Protein AF-A0A971C4E4-F1 (afdb_monomer_lite)

Sequence (169 aa):
MRFNELMRLLSQDFAIEIKAGSDYAKVNDICLLGPSHSHWDKNTLYVSCSHSLPKFSDEPLLLLTSHEVSALPAGSMHALFHSDDLCNLFNRAKELILQDLRLSDKYFELARTSLAGANVSALINEAASIVGNALILVDSADRVLASSTNYEIFDPLWVQNVERGYCSY

Structure (mmCIF, N/CA/C/O backbone):
data_AF-A0A971C4E4-F1
#
_entry.id   AF-A0A971C4E4-F1
#
loop_
_atom_site.group_PDB
_atom_site.id
_atom_site.type_symbol
_atom_site.label_atom_id
_atom_site.label_alt_id
_atom_site.label_comp_id
_atom_site.label_asym_id
_atom_site.label_entity_id
_atom_site.label_seq_id
_atom_site.pdbx_PDB_ins_code
_atom_site.Cartn_x
_atom_site.Cartn_y
_atom_site.Cartn_z
_atom_site.occupancy
_atom_site.B_iso_or_equiv
_atom_site.auth_seq_id
_atom_site.auth_comp_id
_atom_site.auth_asym_id
_atom_site.auth_atom_id
_atom_site.pdbx_PDB_model_num
ATOM 1 N N . MET A 1 1 ? 4.580 1.868 1.824 1.00 92.75 1 MET A N 1
ATOM 2 C CA . MET A 1 1 ? 4.278 0.454 1.497 1.00 92.75 1 MET A CA 1
ATOM 3 C C . MET A 1 1 ? 5.587 -0.317 1.300 1.00 92.75 1 MET A C 1
ATOM 5 O O . MET A 1 1 ? 6.613 0.330 1.089 1.00 92.75 1 MET A O 1
ATOM 9 N N . ARG A 1 2 ? 5.626 -1.658 1.390 1.00 95.75 2 ARG A N 1
ATOM 10 C CA . ARG A 1 2 ? 6.841 -2.442 1.044 1.00 95.75 2 ARG A CA 1
ATOM 11 C C . ARG A 1 2 ? 6.874 -2.843 -0.436 1.00 95.75 2 ARG A C 1
ATOM 13 O O . ARG A 1 2 ? 5.825 -2.979 -1.052 1.00 95.75 2 ARG A O 1
ATOM 20 N N . PHE A 1 3 ? 8.061 -3.072 -1.003 1.00 97.06 3 PHE A N 1
ATOM 21 C CA . PHE A 1 3 ? 8.212 -3.431 -2.423 1.00 97.06 3 PHE A CA 1
ATOM 22 C C . PHE A 1 3 ? 7.449 -4.713 -2.788 1.00 97.06 3 PHE A C 1
ATOM 24 O O . PHE A 1 3 ? 6.600 -4.681 -3.673 1.00 97.06 3 PHE A O 1
ATOM 31 N N . ASN A 1 4 ? 7.689 -5.822 -2.079 1.00 96.69 4 ASN A N 1
ATOM 32 C CA . ASN A 1 4 ? 6.990 -7.086 -2.348 1.00 96.69 4 ASN A CA 1
ATOM 33 C C . ASN A 1 4 ? 5.472 -6.977 -2.145 1.00 96.69 4 ASN A C 1
ATOM 35 O O . ASN A 1 4 ? 4.698 -7.582 -2.883 1.00 96.69 4 ASN A O 1
ATOM 39 N N . GLU A 1 5 ? 5.042 -6.188 -1.161 1.00 96.62 5 GLU A N 1
ATOM 40 C CA . GLU A 1 5 ? 3.628 -5.913 -0.921 1.00 96.62 5 GLU A CA 1
ATOM 41 C C . GLU A 1 5 ? 2.995 -5.177 -2.107 1.00 96.62 5 GLU A C 1
ATOM 43 O O . GLU A 1 5 ? 1.961 -5.621 -2.605 1.00 96.62 5 GLU A O 1
ATOM 48 N N . LEU A 1 6 ? 3.644 -4.118 -2.602 1.00 97.50 6 LEU A N 1
ATOM 49 C CA . LEU A 1 6 ? 3.197 -3.379 -3.779 1.00 97.50 6 LEU A CA 1
ATOM 50 C C . LEU A 1 6 ? 3.142 -4.283 -5.015 1.00 97.50 6 LEU A C 1
ATOM 52 O O . LEU A 1 6 ? 2.136 -4.285 -5.718 1.00 97.50 6 LEU A O 1
ATOM 56 N N . MET A 1 7 ? 4.181 -5.090 -5.258 1.00 97.69 7 MET A N 1
ATOM 57 C CA . MET A 1 7 ? 4.207 -6.019 -6.395 1.00 97.69 7 MET A CA 1
ATOM 58 C C . MET A 1 7 ? 3.073 -7.044 -6.316 1.00 97.69 7 MET A C 1
ATOM 60 O O . MET A 1 7 ? 2.423 -7.306 -7.322 1.00 97.69 7 MET A O 1
ATOM 64 N N . ARG A 1 8 ? 2.781 -7.576 -5.123 1.00 97.06 8 ARG A N 1
ATOM 65 C CA . ARG A 1 8 ? 1.674 -8.517 -4.895 1.00 97.06 8 ARG A CA 1
ATOM 66 C C . ARG A 1 8 ? 0.300 -7.882 -5.124 1.00 97.06 8 ARG A C 1
ATOM 68 O O . ARG A 1 8 ? -0.607 -8.551 -5.611 1.00 97.06 8 ARG A O 1
ATOM 75 N N . LEU A 1 9 ? 0.120 -6.618 -4.739 1.00 97.31 9 LEU A N 1
ATOM 76 C CA . LEU A 1 9 ? -1.126 -5.892 -4.997 1.00 97.31 9 LEU A CA 1
ATOM 77 C C . LEU A 1 9 ? -1.299 -5.628 -6.492 1.00 97.31 9 LEU A C 1
ATOM 79 O O . LEU A 1 9 ? -2.370 -5.869 -7.034 1.00 97.31 9 LEU A O 1
ATOM 83 N N . LEU A 1 10 ? -0.233 -5.206 -7.173 1.00 97.44 10 LEU A N 1
ATOM 84 C CA . LEU A 1 10 ? -0.262 -4.983 -8.614 1.00 97.44 10 LEU A CA 1
ATOM 85 C C . LEU A 1 10 ? -0.442 -6.288 -9.407 1.00 97.44 10 LEU A C 1
ATOM 87 O O . LEU A 1 10 ? -1.112 -6.277 -10.434 1.00 97.44 10 LEU A O 1
ATOM 91 N N . SER A 1 11 ? 0.074 -7.423 -8.923 1.00 97.00 11 SER A N 1
ATOM 92 C CA . SER A 1 11 ? -0.080 -8.719 -9.601 1.00 97.00 11 SER A CA 1
ATOM 93 C C . SER A 1 11 ? -1.520 -9.250 -9.629 1.00 97.00 11 SER A C 1
ATOM 95 O O . SER A 1 11 ? -1.781 -10.273 -10.254 1.00 97.00 11 SER A O 1
ATOM 97 N N . GLN A 1 12 ? -2.453 -8.597 -8.925 1.00 96.75 12 GLN A N 1
ATOM 98 C CA . GLN A 1 12 ? -3.887 -8.896 -9.019 1.00 96.75 12 GLN A CA 1
ATOM 99 C C . GLN A 1 12 ? -4.482 -8.407 -10.343 1.00 96.75 12 GLN A C 1
ATOM 101 O O . GLN A 1 12 ? -5.402 -9.033 -10.862 1.00 96.75 12 GLN A O 1
ATOM 106 N N . ASP A 1 13 ? -3.930 -7.315 -10.879 1.00 96.06 13 ASP A N 1
ATOM 107 C CA . ASP A 1 13 ? -4.443 -6.611 -12.054 1.00 96.06 13 ASP A CA 1
ATOM 108 C C . ASP A 1 13 ? -3.514 -6.773 -13.278 1.00 96.06 13 ASP A C 1
ATOM 110 O O . ASP A 1 13 ? -3.971 -6.674 -14.415 1.00 96.06 13 ASP A O 1
ATOM 114 N N . PHE A 1 14 ? -2.217 -7.043 -13.064 1.00 96.50 14 PHE A N 1
ATOM 115 C CA . PHE A 1 14 ? -1.186 -7.075 -14.110 1.00 96.50 14 PHE A CA 1
ATOM 116 C C . PHE A 1 14 ? -0.298 -8.322 -14.028 1.00 96.50 14 PHE A C 1
ATOM 118 O O . PHE A 1 14 ? -0.030 -8.851 -12.949 1.00 96.50 14 PHE A O 1
ATOM 125 N N . ALA A 1 15 ? 0.244 -8.760 -15.167 1.00 95.12 15 ALA A N 1
ATOM 126 C CA . ALA A 1 15 ? 1.255 -9.815 -15.196 1.00 95.12 15 ALA A CA 1
ATOM 127 C C . ALA A 1 15 ? 2.611 -9.260 -14.726 1.00 95.12 15 ALA A C 1
ATOM 129 O O . ALA A 1 15 ? 3.299 -8.576 -15.483 1.00 95.12 15 ALA A O 1
ATOM 130 N N . ILE A 1 16 ? 2.980 -9.547 -13.473 1.00 96.69 16 ILE A N 1
ATOM 131 C CA . ILE A 1 16 ? 4.230 -9.081 -12.858 1.00 96.69 16 ILE A CA 1
ATOM 132 C C . ILE A 1 16 ? 5.141 -10.255 -12.518 1.00 96.69 16 ILE A C 1
ATOM 134 O O . ILE A 1 16 ? 4.739 -11.182 -11.815 1.00 96.69 16 ILE A O 1
ATOM 138 N N . GLU A 1 17 ? 6.394 -10.182 -12.960 1.00 96.69 17 GLU A N 1
ATOM 139 C CA . GLU A 1 17 ? 7.438 -11.149 -12.617 1.00 96.69 17 GLU A CA 1
ATOM 140 C C . GLU A 1 17 ? 8.472 -10.500 -11.689 1.00 96.69 17 GLU A C 1
ATOM 142 O O . GLU A 1 17 ? 9.266 -9.659 -12.108 1.00 96.69 17 GLU A O 1
ATOM 147 N N . ILE A 1 18 ? 8.493 -10.893 -10.415 1.00 96.19 18 ILE A N 1
ATOM 148 C CA . ILE A 1 18 ? 9.493 -10.403 -9.457 1.00 96.19 18 ILE A CA 1
ATOM 149 C C . ILE A 1 18 ? 10.789 -11.190 -9.650 1.00 96.19 18 ILE A C 1
ATOM 151 O O . ILE A 1 18 ? 10.836 -12.391 -9.397 1.00 96.19 18 ILE A O 1
ATOM 155 N N . LYS A 1 19 ? 11.861 -10.506 -10.044 1.00 95.31 19 LYS A N 1
ATOM 156 C CA . LYS A 1 19 ? 13.180 -11.124 -10.259 1.00 95.31 19 LYS A CA 1
ATOM 157 C C . LYS A 1 19 ? 14.112 -10.891 -9.069 1.00 95.31 19 LYS A C 1
ATOM 159 O O . LYS A 1 19 ? 14.928 -11.746 -8.748 1.00 95.31 19 LYS A O 1
ATOM 164 N N . ALA A 1 20 ? 13.976 -9.745 -8.402 1.00 93.94 20 ALA A N 1
ATOM 165 C CA . ALA A 1 20 ? 14.649 -9.430 -7.146 1.00 93.94 20 ALA A CA 1
ATOM 166 C C . ALA A 1 20 ? 13.691 -8.647 -6.238 1.00 93.94 20 ALA A C 1
ATOM 168 O O . ALA A 1 20 ? 13.243 -7.560 -6.597 1.00 93.94 20 ALA A O 1
ATOM 169 N N . GLY A 1 21 ? 13.365 -9.205 -5.072 1.00 91.06 21 GLY A N 1
ATOM 170 C CA . GLY A 1 21 ? 12.369 -8.653 -4.151 1.00 91.06 21 GLY A CA 1
ATOM 171 C C . GLY A 1 21 ? 12.903 -8.443 -2.735 1.00 91.06 21 GLY A C 1
ATOM 172 O O . GLY A 1 21 ? 13.961 -8.948 -2.363 1.00 91.06 21 GLY A O 1
ATOM 173 N N . SER A 1 22 ? 12.154 -7.689 -1.931 1.00 89.19 22 SER A N 1
ATOM 174 C CA . SER A 1 22 ? 12.428 -7.481 -0.508 1.00 89.19 22 SER A CA 1
ATOM 175 C C . SER A 1 22 ? 11.166 -7.068 0.246 1.00 89.19 22 SER A C 1
ATOM 177 O O . SER A 1 22 ? 10.452 -6.153 -0.170 1.00 89.19 22 SER A O 1
ATOM 179 N N . ASP A 1 23 ? 10.946 -7.684 1.409 1.00 90.88 23 ASP A N 1
ATOM 180 C CA . ASP A 1 23 ? 9.883 -7.295 2.349 1.00 90.88 23 ASP A CA 1
ATOM 181 C C . ASP A 1 23 ? 10.274 -6.078 3.206 1.00 90.88 23 ASP A C 1
ATOM 183 O O . ASP A 1 23 ? 9.464 -5.537 3.958 1.00 90.88 23 ASP A O 1
ATOM 187 N N . TYR A 1 24 ? 11.520 -5.608 3.084 1.00 90.31 24 TYR A N 1
ATOM 188 C CA . TYR A 1 24 ? 12.057 -4.492 3.863 1.00 90.31 24 TYR A CA 1
ATOM 189 C C . TYR A 1 24 ? 12.226 -3.212 3.041 1.00 90.31 24 TYR A C 1
ATOM 191 O O . TYR A 1 24 ? 12.234 -2.123 3.616 1.00 90.31 24 TYR A O 1
ATOM 199 N N . ALA A 1 25 ? 12.333 -3.294 1.717 1.00 94.06 25 ALA A N 1
ATOM 200 C CA . ALA A 1 25 ? 12.426 -2.104 0.874 1.00 94.06 25 ALA A CA 1
ATOM 201 C C . ALA A 1 25 ? 11.119 -1.298 0.947 1.00 94.06 25 ALA A C 1
ATOM 203 O O . ALA A 1 25 ? 10.043 -1.844 0.698 1.00 94.06 25 ALA A O 1
ATOM 204 N N . LYS A 1 26 ? 11.198 -0.019 1.335 1.00 95.25 26 LYS A N 1
ATOM 205 C CA . LYS A 1 26 ? 10.037 0.879 1.378 1.00 95.25 26 LYS A CA 1
ATOM 206 C C . LYS A 1 26 ? 9.865 1.576 0.036 1.00 95.25 26 LYS A C 1
ATOM 208 O O . LYS A 1 26 ? 10.837 2.057 -0.530 1.00 95.25 26 LYS A O 1
ATOM 213 N N . VAL A 1 27 ? 8.618 1.674 -0.406 1.00 96.56 27 VAL A N 1
ATOM 214 C CA . VAL A 1 27 ? 8.195 2.480 -1.549 1.00 96.56 27 VAL A CA 1
ATOM 215 C C . VAL A 1 27 ? 7.301 3.596 -1.024 1.00 96.56 27 VAL A C 1
ATOM 217 O O . VAL A 1 27 ? 6.268 3.317 -0.402 1.00 96.56 27 VAL A O 1
ATOM 220 N N . ASN A 1 28 ? 7.722 4.835 -1.257 1.00 94.94 28 ASN A N 1
ATOM 221 C CA . ASN A 1 28 ? 7.015 6.048 -0.845 1.00 94.94 28 ASN A CA 1
ATOM 222 C C . ASN A 1 28 ? 6.622 6.922 -2.039 1.00 94.94 28 ASN A C 1
ATOM 224 O O . ASN A 1 28 ? 5.717 7.738 -1.909 1.00 94.94 28 ASN A O 1
ATOM 228 N N . ASP A 1 29 ? 7.294 6.766 -3.177 1.00 96.06 29 ASP A N 1
ATOM 229 C CA . ASP A 1 29 ? 7.013 7.531 -4.387 1.00 96.06 29 ASP A CA 1
ATOM 230 C C . ASP A 1 29 ? 7.186 6.656 -5.635 1.00 96.06 29 ASP A C 1
ATOM 232 O O . ASP A 1 29 ? 7.693 5.531 -5.564 1.00 96.06 29 ASP A O 1
ATOM 236 N N . ILE A 1 30 ? 6.742 7.164 -6.779 1.00 96.94 30 ILE A N 1
ATOM 237 C CA . ILE A 1 30 ? 6.830 6.500 -8.073 1.00 96.94 30 ILE A CA 1
ATOM 238 C C . ILE A 1 30 ? 7.161 7.501 -9.180 1.00 96.94 30 ILE A C 1
ATOM 240 O O . ILE A 1 30 ? 6.576 8.579 -9.274 1.00 96.94 30 ILE A O 1
ATOM 244 N N . CYS A 1 31 ? 8.081 7.126 -10.067 1.00 96.00 31 CYS A N 1
ATOM 245 C CA . CYS A 1 31 ? 8.569 7.997 -11.130 1.00 96.00 31 CYS A CA 1
ATOM 246 C C . CYS A 1 31 ? 8.685 7.248 -12.464 1.00 96.00 31 CYS A C 1
ATOM 248 O O . CYS A 1 31 ? 9.204 6.133 -12.516 1.00 96.00 31 CYS A O 1
ATOM 250 N N . LEU A 1 32 ? 8.239 7.873 -13.559 1.00 94.31 32 LEU A N 1
ATOM 251 C CA . LEU A 1 32 ? 8.530 7.387 -14.910 1.00 94.31 32 LEU A CA 1
ATOM 252 C C . LEU A 1 32 ? 9.961 7.770 -15.296 1.00 94.31 32 LEU A C 1
ATOM 254 O O . LEU A 1 32 ? 10.324 8.948 -15.292 1.00 94.31 32 LEU A O 1
ATOM 258 N N . LEU A 1 33 ? 10.765 6.780 -15.676 1.00 92.38 33 LEU A N 1
ATOM 259 C CA . LEU A 1 33 ? 12.128 7.009 -16.138 1.00 92.38 33 LEU A CA 1
ATOM 260 C C . LEU A 1 33 ? 12.148 7.477 -17.589 1.00 92.38 33 LEU A C 1
ATOM 262 O O . LEU A 1 33 ? 11.820 6.728 -18.512 1.00 92.38 33 LEU A O 1
ATOM 266 N N . GLY A 1 34 ? 12.622 8.707 -17.772 1.00 84.94 34 GLY A N 1
ATOM 267 C CA . GLY A 1 34 ? 13.073 9.225 -19.057 1.00 84.94 34 GLY A CA 1
ATOM 268 C C . GLY A 1 34 ? 14.589 9.065 -19.249 1.00 84.94 34 GLY A C 1
ATOM 269 O O . GLY A 1 34 ? 15.329 8.910 -18.275 1.00 84.94 34 GLY A O 1
ATOM 270 N N . PRO A 1 35 ? 15.082 9.173 -20.493 1.00 80.00 35 PRO A N 1
ATOM 271 C CA . PRO A 1 35 ? 16.507 9.035 -20.812 1.00 80.00 35 PRO A CA 1
ATOM 272 C C . PRO A 1 35 ? 17.385 10.137 -20.194 1.00 80.00 35 PRO A C 1
ATOM 274 O O . PRO A 1 35 ? 18.583 9.946 -20.019 1.00 80.00 35 PRO A O 1
ATOM 277 N N . SER A 1 36 ? 16.801 11.286 -19.846 1.00 83.50 36 SER A N 1
ATOM 278 C CA . SER A 1 36 ? 17.489 12.421 -19.219 1.00 83.50 36 SER A CA 1
ATOM 279 C C . SER A 1 36 ? 17.438 12.408 -17.686 1.00 83.50 36 SER A C 1
ATOM 281 O O . SER A 1 36 ? 17.791 13.404 -17.057 1.00 83.50 36 SER A O 1
ATOM 283 N N . HIS A 1 37 ? 16.940 11.334 -17.069 1.00 87.75 37 HIS A N 1
ATOM 284 C CA . HIS A 1 37 ? 16.813 11.260 -15.618 1.00 87.75 37 HIS A CA 1
ATOM 285 C C . HIS A 1 37 ? 18.191 11.158 -14.941 1.00 87.75 37 HIS A C 1
ATOM 287 O O . HIS A 1 37 ? 19.041 10.377 -15.364 1.00 87.75 37 HIS A O 1
ATOM 293 N N . SER A 1 38 ? 18.405 11.945 -13.883 1.00 85.25 38 SER A N 1
ATOM 294 C CA . SER A 1 38 ? 19.702 12.048 -13.195 1.00 85.25 38 SER A CA 1
ATOM 295 C C . SER A 1 38 ? 19.610 12.110 -11.666 1.00 85.25 38 SER A C 1
ATOM 297 O O . SER A 1 38 ? 20.646 12.196 -11.012 1.00 85.25 38 SER A O 1
ATOM 299 N N . HIS A 1 39 ? 18.402 12.118 -11.093 1.00 88.38 39 HIS A N 1
ATOM 300 C CA . HIS A 1 39 ? 18.175 12.334 -9.661 1.00 88.38 39 HIS A CA 1
ATOM 301 C C . HIS A 1 39 ? 17.500 11.115 -9.038 1.00 88.38 39 HIS A C 1
ATOM 303 O O . HIS A 1 39 ? 16.297 10.919 -9.195 1.00 88.38 39 HIS A O 1
ATOM 309 N N . TRP A 1 40 ? 18.283 10.327 -8.306 1.00 92.31 40 TRP A N 1
ATOM 310 C CA . TRP A 1 40 ? 17.850 9.061 -7.729 1.00 92.31 40 TRP A CA 1
ATOM 311 C C . TRP A 1 40 ? 17.470 9.213 -6.251 1.00 92.31 40 TRP A C 1
ATOM 313 O O . TRP A 1 40 ? 18.198 9.845 -5.490 1.00 92.31 40 TRP A O 1
ATOM 323 N N . ASP A 1 41 ? 16.356 8.608 -5.849 1.00 93.94 41 ASP A N 1
ATOM 324 C CA . ASP A 1 41 ? 15.884 8.513 -4.471 1.00 93.94 41 ASP A CA 1
ATOM 325 C C . ASP A 1 41 ? 15.621 7.048 -4.104 1.00 93.94 41 ASP A C 1
ATOM 327 O O . ASP A 1 41 ? 15.002 6.285 -4.850 1.00 93.94 41 ASP A O 1
ATOM 331 N N . LYS A 1 42 ? 16.090 6.659 -2.918 1.00 91.50 42 LYS A N 1
ATOM 332 C CA . LYS A 1 42 ? 16.105 5.272 -2.440 1.00 91.50 42 LYS A CA 1
ATOM 333 C C . LYS A 1 42 ? 14.714 4.650 -2.266 1.00 91.50 42 LYS A C 1
ATOM 335 O O . LYS A 1 42 ? 14.589 3.430 -2.330 1.00 91.50 42 LYS A O 1
ATOM 340 N N . ASN A 1 43 ? 13.686 5.456 -1.997 1.00 95.12 43 ASN A N 1
ATOM 341 C CA . ASN A 1 43 ? 12.327 4.975 -1.724 1.00 95.12 43 ASN A CA 1
ATOM 342 C C . ASN A 1 43 ? 11.370 5.237 -2.897 1.00 95.12 43 ASN A C 1
ATOM 344 O O . ASN A 1 43 ? 10.149 5.145 -2.727 1.00 95.12 43 ASN A O 1
ATOM 348 N N . THR A 1 44 ? 11.907 5.568 -4.071 1.00 96.56 44 THR A N 1
ATOM 349 C CA . THR A 1 44 ? 11.130 5.821 -5.282 1.00 96.56 44 THR A CA 1
ATOM 350 C C . THR A 1 44 ? 11.136 4.586 -6.173 1.00 96.56 44 THR A C 1
ATOM 352 O O . THR A 1 44 ? 12.195 4.073 -6.530 1.00 96.56 44 THR A O 1
ATOM 355 N N . LEU A 1 45 ? 9.948 4.104 -6.544 1.00 97.44 45 LEU A N 1
ATOM 356 C CA . LEU A 1 45 ? 9.796 3.074 -7.566 1.00 97.44 45 LEU A CA 1
ATOM 357 C C . LEU A 1 45 ? 9.928 3.707 -8.949 1.00 97.44 45 LEU A C 1
ATOM 359 O O . LEU A 1 45 ? 9.086 4.492 -9.384 1.00 97.44 45 LEU A O 1
ATOM 363 N N . TYR A 1 46 ? 10.972 3.327 -9.662 1.00 96.44 46 TYR A N 1
ATOM 364 C CA . TYR A 1 46 ? 11.221 3.777 -11.016 1.00 96.44 46 TYR A CA 1
ATOM 365 C C . TYR A 1 46 ? 10.570 2.837 -12.026 1.00 96.44 46 TYR A C 1
ATOM 367 O O . TYR A 1 46 ? 10.762 1.626 -11.960 1.00 96.44 46 TYR A O 1
ATOM 375 N N . VAL A 1 47 ? 9.811 3.388 -12.974 1.00 96.38 47 VAL A N 1
ATOM 376 C CA . VAL A 1 47 ? 9.068 2.610 -13.974 1.00 96.38 47 VAL A CA 1
ATOM 377 C C . VAL A 1 47 ? 9.515 2.983 -15.384 1.00 96.38 47 VAL A C 1
ATOM 379 O O . VAL A 1 47 ? 9.605 4.168 -15.711 1.00 96.38 47 VAL A O 1
ATOM 382 N N . SER A 1 48 ? 9.787 1.996 -16.243 1.00 93.31 48 SER A N 1
ATOM 383 C CA . SER A 1 48 ? 10.143 2.254 -17.647 1.00 93.31 48 SER A CA 1
ATOM 384 C C . SER A 1 48 ? 9.719 1.152 -18.615 1.00 93.31 48 SER A C 1
ATOM 386 O O . SER A 1 48 ? 9.875 -0.032 -18.330 1.00 93.31 48 SER A O 1
ATOM 388 N N . CYS A 1 49 ? 9.296 1.553 -19.817 1.00 90.50 49 CYS A N 1
ATOM 389 C CA . CYS A 1 49 ? 9.192 0.663 -20.981 1.00 90.50 49 CYS A CA 1
ATOM 390 C C . CYS A 1 49 ? 10.344 0.830 -21.987 1.00 90.50 49 CYS A C 1
ATOM 392 O O . CYS A 1 49 ? 10.389 0.131 -22.995 1.00 90.50 49 CYS A O 1
ATOM 394 N N . SER A 1 50 ? 11.250 1.788 -21.768 1.00 85.31 50 SER A N 1
ATOM 395 C CA . SER A 1 50 ? 12.290 2.134 -22.740 1.00 85.31 50 SER A CA 1
ATOM 396 C C . SER A 1 50 ? 13.522 1.258 -22.563 1.00 85.31 50 SER A C 1
ATOM 398 O O . SER A 1 50 ? 14.111 1.256 -21.488 1.00 85.31 50 SER A O 1
ATOM 400 N N . HIS A 1 51 ? 13.981 0.610 -23.637 1.00 82.12 51 HIS A N 1
ATOM 401 C CA . HIS A 1 51 ? 15.277 -0.083 -23.654 1.00 82.12 51 HIS A CA 1
ATOM 402 C C . HIS A 1 51 ? 16.472 0.863 -23.451 1.00 82.12 51 HIS A C 1
ATOM 404 O O . HIS A 1 51 ? 17.552 0.434 -23.055 1.00 82.12 51 HIS A O 1
ATOM 410 N N . SER A 1 52 ? 16.291 2.158 -23.729 1.00 83.56 52 SER A N 1
ATOM 411 C CA . SER A 1 52 ? 17.297 3.185 -23.466 1.00 83.56 52 SER A CA 1
ATOM 412 C C . SER A 1 52 ? 17.107 3.733 -22.055 1.00 83.56 52 SER A C 1
ATOM 414 O O . SER A 1 52 ? 16.426 4.747 -21.867 1.00 83.56 52 SER A O 1
ATOM 416 N N . LEU A 1 53 ? 17.698 3.052 -21.074 1.00 84.75 53 LEU A N 1
ATOM 417 C CA . LEU A 1 53 ? 17.699 3.473 -19.674 1.00 84.75 53 LEU A CA 1
ATOM 418 C C . LEU A 1 53 ? 18.815 4.502 -19.410 1.00 84.75 53 LEU A C 1
ATOM 420 O O . LEU A 1 53 ? 19.876 4.440 -20.038 1.00 84.75 53 LEU A O 1
ATOM 424 N N . PRO A 1 54 ? 18.590 5.468 -18.501 1.00 87.00 54 PRO A N 1
ATOM 425 C CA . PRO A 1 54 ? 19.633 6.391 -18.068 1.00 87.00 54 PRO A CA 1
ATOM 426 C C . PRO A 1 54 ? 20.740 5.643 -17.316 1.00 87.00 54 PRO A C 1
ATOM 428 O O . PRO A 1 54 ? 20.571 4.507 -16.870 1.00 87.00 54 PRO A O 1
ATOM 431 N N . LYS A 1 55 ? 21.878 6.311 -17.116 1.00 88.12 55 LYS A N 1
ATOM 432 C CA . LYS A 1 55 ? 22.934 5.775 -16.256 1.00 88.12 55 LYS A CA 1
ATOM 433 C C . LYS A 1 55 ? 22.433 5.705 -14.808 1.00 88.12 55 LYS A C 1
ATOM 435 O O . LYS A 1 55 ? 22.071 6.732 -14.231 1.00 88.12 55 LYS A O 1
ATOM 440 N N . PHE A 1 56 ? 22.441 4.505 -14.236 1.00 88.88 56 PHE A N 1
ATOM 441 C CA . PHE A 1 56 ? 22.069 4.283 -12.841 1.00 88.88 56 PHE A CA 1
ATOM 442 C C . PHE A 1 56 ? 23.077 4.900 -11.865 1.00 88.88 56 PHE A C 1
ATOM 444 O O . PHE A 1 56 ? 24.256 5.068 -12.189 1.00 88.88 56 PHE A O 1
ATOM 451 N N . SER A 1 57 ? 22.584 5.235 -10.671 1.00 85.75 57 SER A N 1
ATOM 452 C CA . SER A 1 57 ? 23.419 5.510 -9.495 1.00 85.75 57 SER A CA 1
ATOM 453 C C . SER A 1 57 ? 24.186 4.251 -9.074 1.00 85.75 57 SER A C 1
ATOM 455 O O . SER A 1 57 ? 23.814 3.150 -9.466 1.00 85.75 57 SER A O 1
ATOM 457 N N . ASP A 1 58 ? 25.211 4.394 -8.235 1.00 88.19 58 ASP A N 1
ATOM 458 C CA . ASP A 1 58 ? 25.880 3.255 -7.587 1.00 88.19 58 ASP A CA 1
ATOM 459 C C . ASP A 1 58 ? 25.062 2.690 -6.403 1.00 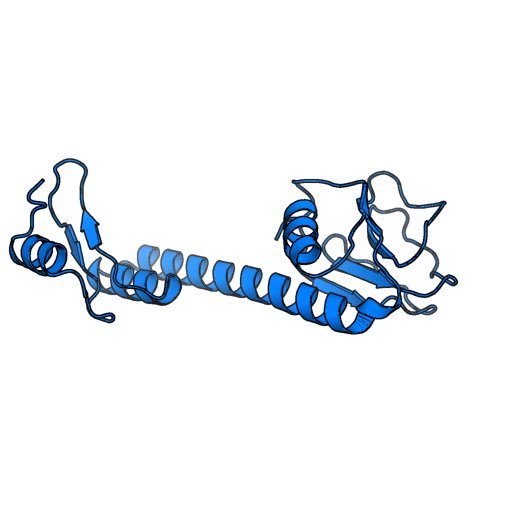88.19 58 ASP A C 1
ATOM 461 O O . ASP A 1 58 ? 25.391 1.639 -5.851 1.00 88.19 58 ASP A O 1
ATOM 465 N N . GLU A 1 59 ? 23.986 3.375 -6.003 1.00 91.00 59 GLU A N 1
ATOM 466 C CA . GLU A 1 59 ? 23.098 2.953 -4.918 1.00 91.00 59 GLU A CA 1
ATOM 467 C C . GLU A 1 59 ? 21.986 1.989 -5.379 1.00 91.00 59 GLU A C 1
ATOM 469 O O . GLU A 1 59 ? 21.551 2.058 -6.530 1.00 91.00 59 GLU A O 1
ATOM 474 N N . PRO A 1 60 ? 21.472 1.116 -4.484 1.00 92.12 60 PRO A N 1
ATOM 475 C CA . PRO A 1 60 ? 20.353 0.227 -4.785 1.00 92.12 60 PRO A CA 1
ATOM 476 C C . PRO A 1 60 ? 19.099 0.978 -5.240 1.00 92.12 60 PRO A C 1
ATOM 478 O O . PRO A 1 60 ? 18.694 1.963 -4.621 1.00 92.12 60 PRO A O 1
ATOM 481 N N . LEU A 1 61 ? 18.446 0.453 -6.275 1.00 94.56 61 LEU A N 1
ATOM 482 C CA . LEU A 1 61 ? 17.243 1.029 -6.872 1.00 94.56 61 LEU A CA 1
ATOM 483 C C . LEU A 1 61 ? 16.023 0.129 -6.671 1.00 94.56 61 LEU A C 1
ATOM 485 O O . LEU A 1 61 ? 16.145 -1.081 -6.479 1.00 94.56 61 LEU A O 1
ATOM 489 N N . LEU A 1 62 ? 14.839 0.727 -6.779 1.00 97.00 62 LEU A N 1
ATOM 490 C CA . LEU A 1 62 ? 13.568 0.020 -6.899 1.00 97.00 62 LEU A CA 1
ATOM 491 C C . LEU A 1 62 ? 13.076 0.222 -8.328 1.00 97.00 62 LEU A C 1
ATOM 493 O O . LEU A 1 62 ? 12.792 1.352 -8.722 1.00 97.00 62 LEU A O 1
ATOM 497 N N . LEU A 1 63 ? 13.012 -0.847 -9.113 1.00 95.94 63 LEU A N 1
ATOM 498 C CA . LEU A 1 63 ? 12.785 -0.754 -10.551 1.00 95.94 63 LEU A CA 1
ATOM 499 C C . LEU A 1 63 ? 11.652 -1.676 -11.017 1.00 95.94 63 LEU A C 1
ATOM 501 O O . LEU A 1 63 ? 11.518 -2.813 -10.570 1.00 95.94 63 LEU A O 1
ATOM 505 N N . LEU A 1 64 ? 10.848 -1.184 -11.951 1.00 96.62 64 LEU A N 1
ATOM 506 C CA . LEU A 1 64 ? 9.801 -1.934 -12.629 1.00 96.62 64 LEU A CA 1
ATOM 507 C C . LEU A 1 64 ? 9.904 -1.676 -14.135 1.00 96.62 64 LEU A C 1
ATOM 509 O O . LEU A 1 64 ? 9.670 -0.558 -14.598 1.00 96.62 64 LEU A O 1
ATOM 513 N N . THR A 1 65 ? 10.303 -2.690 -14.904 1.00 95.62 65 THR A N 1
ATOM 514 C CA . THR A 1 65 ? 10.610 -2.541 -16.339 1.00 95.62 65 THR A CA 1
ATOM 515 C C . THR A 1 65 ? 9.836 -3.498 -17.229 1.00 95.62 65 THR A C 1
ATOM 517 O O . THR A 1 65 ? 9.424 -4.569 -16.807 1.00 95.62 65 THR A O 1
ATOM 520 N N . SER A 1 66 ? 9.654 -3.137 -18.500 1.00 94.19 66 SER A N 1
ATOM 521 C CA . SER A 1 66 ? 9.031 -4.039 -19.482 1.00 94.19 66 SER A CA 1
ATOM 522 C C . SER A 1 66 ? 9.978 -5.100 -20.059 1.00 94.19 66 SER A C 1
ATOM 524 O O . SER A 1 66 ? 9.590 -5.908 -20.898 1.00 94.19 66 SER A O 1
ATOM 526 N N . HIS A 1 67 ? 11.252 -5.044 -19.684 1.00 92.06 67 HIS A N 1
ATOM 527 C CA . HIS A 1 67 ? 12.328 -5.849 -20.243 1.00 92.06 67 HIS A CA 1
ATOM 528 C C . HIS A 1 67 ? 13.396 -6.104 -19.182 1.00 92.06 67 HIS A C 1
ATOM 530 O O . HIS A 1 67 ? 13.520 -5.347 -18.212 1.00 92.06 67 HIS A O 1
ATOM 536 N N . GLU A 1 68 ? 14.174 -7.166 -19.384 1.00 90.50 68 GLU A N 1
ATOM 537 C CA . GLU A 1 68 ? 15.281 -7.505 -18.497 1.00 90.50 68 GLU A CA 1
ATOM 538 C C . GLU A 1 68 ? 16.389 -6.450 -18.551 1.00 90.50 68 GLU A C 1
ATOM 540 O O . GLU A 1 68 ? 16.763 -5.955 -19.618 1.00 90.50 68 GLU A O 1
ATOM 545 N N . VAL A 1 69 ? 16.933 -6.137 -17.375 1.00 87.81 69 VAL A N 1
ATOM 546 C CA . VAL A 1 69 ? 18.041 -5.196 -17.201 1.00 87.81 69 VAL A CA 1
ATOM 547 C C . VAL A 1 69 ? 19.247 -5.960 -16.671 1.00 87.81 69 VAL A C 1
ATOM 549 O O . VAL A 1 69 ? 19.200 -6.561 -15.601 1.00 87.81 69 VAL A O 1
ATOM 552 N N . SER A 1 70 ? 20.338 -5.946 -17.431 1.00 79.56 70 SER A N 1
ATOM 553 C CA . SER A 1 70 ? 21.512 -6.791 -17.183 1.00 79.56 70 SER A CA 1
ATOM 554 C C . SER A 1 70 ? 22.502 -6.226 -16.160 1.00 79.56 70 SER A C 1
ATOM 556 O O . SER A 1 70 ? 23.301 -6.982 -15.612 1.00 79.56 70 SER A O 1
ATOM 558 N N . ALA A 1 71 ? 22.468 -4.920 -15.887 1.00 85.00 71 ALA A N 1
ATOM 559 C CA . ALA A 1 71 ? 23.414 -4.253 -14.994 1.00 85.00 71 ALA A CA 1
ATOM 560 C C . ALA A 1 71 ? 22.684 -3.307 -14.034 1.00 85.00 71 ALA A C 1
ATOM 562 O O . ALA A 1 71 ? 22.508 -2.125 -14.324 1.00 85.00 71 ALA A O 1
ATOM 563 N N . LEU A 1 72 ? 22.256 -3.846 -12.890 1.00 90.56 72 LEU A N 1
ATOM 564 C CA . LEU A 1 72 ? 21.692 -3.072 -11.786 1.00 90.56 72 LEU A CA 1
ATOM 565 C C . LEU A 1 72 ? 22.688 -2.981 -10.623 1.00 90.56 72 LEU A C 1
ATOM 567 O O . LEU A 1 72 ? 23.436 -3.935 -10.389 1.00 90.56 72 LEU A O 1
ATOM 571 N N . PRO A 1 73 ? 22.679 -1.874 -9.861 1.00 91.94 73 PRO A N 1
ATOM 572 C CA . PRO A 1 73 ? 23.451 -1.765 -8.628 1.00 91.94 73 PRO A CA 1
ATOM 573 C C . PRO A 1 73 ? 23.121 -2.902 -7.659 1.00 91.94 73 PRO A C 1
ATOM 575 O O . PRO A 1 73 ? 21.970 -3.347 -7.565 1.00 91.94 73 PRO A O 1
ATOM 578 N N . ALA A 1 74 ? 24.125 -3.375 -6.921 1.00 90.62 74 ALA A N 1
ATOM 5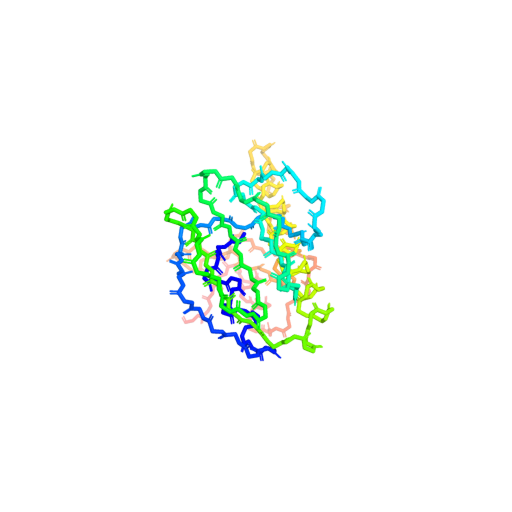79 C CA . ALA A 1 74 ? 23.959 -4.494 -6.001 1.00 90.62 74 ALA A CA 1
ATOM 580 C C . ALA A 1 74 ? 22.891 -4.190 -4.938 1.00 90.62 74 ALA A C 1
ATOM 582 O O . ALA A 1 74 ? 22.889 -3.123 -4.332 1.00 90.62 74 ALA A O 1
ATOM 583 N N . GLY A 1 75 ? 21.990 -5.144 -4.700 1.00 91.38 75 GLY A N 1
ATOM 584 C CA . GLY A 1 75 ? 20.891 -4.982 -3.744 1.00 91.38 75 GLY A CA 1
ATOM 585 C C . GLY A 1 75 ? 19.668 -4.239 -4.287 1.00 91.38 75 GLY A C 1
ATOM 586 O O . GLY A 1 75 ? 18.739 -4.013 -3.517 1.00 91.38 75 GLY A O 1
ATOM 587 N N . SER A 1 76 ? 19.643 -3.881 -5.576 1.00 94.75 76 SER A N 1
ATOM 588 C CA . SER A 1 76 ? 18.440 -3.340 -6.220 1.00 94.75 76 SER A CA 1
ATOM 589 C C . SER A 1 76 ? 17.308 -4.368 -6.242 1.00 94.75 76 SER A C 1
ATOM 591 O O . SER A 1 76 ? 17.537 -5.563 -6.440 1.00 94.75 76 SER A O 1
ATOM 593 N N . MET A 1 77 ? 16.079 -3.889 -6.084 1.00 96.31 77 MET A N 1
ATOM 594 C CA . MET A 1 77 ? 14.865 -4.675 -6.271 1.00 96.31 77 MET A CA 1
ATOM 595 C C . MET A 1 77 ? 14.310 -4.378 -7.654 1.00 96.31 77 MET A C 1
ATOM 597 O O . MET A 1 77 ? 14.251 -3.223 -8.077 1.00 96.31 77 MET A O 1
ATOM 601 N N . HIS A 1 78 ? 13.916 -5.426 -8.366 1.00 95.62 78 HIS A N 1
ATOM 602 C CA . HIS A 1 78 ? 13.440 -5.294 -9.727 1.00 95.62 78 HIS A CA 1
ATOM 603 C C . HIS A 1 78 ? 12.385 -6.347 -10.061 1.00 95.62 78 HIS A C 1
ATOM 605 O O . HIS A 1 78 ? 12.499 -7.527 -9.702 1.00 95.62 78 HIS A O 1
ATOM 611 N N . ALA A 1 79 ? 11.359 -5.890 -10.766 1.00 97.06 79 ALA A N 1
ATOM 612 C CA . ALA A 1 79 ? 10.300 -6.715 -11.312 1.00 97.06 79 ALA A CA 1
ATOM 613 C C . ALA A 1 79 ? 10.017 -6.322 -12.765 1.00 97.06 79 ALA A C 1
ATOM 615 O O . ALA A 1 79 ? 10.353 -5.216 -13.201 1.00 97.06 79 ALA A O 1
ATOM 616 N N . LEU A 1 80 ? 9.399 -7.240 -13.499 1.00 97.06 80 LEU A N 1
ATOM 617 C CA . LEU A 1 80 ? 9.002 -7.048 -14.884 1.00 97.06 80 LEU A CA 1
ATOM 618 C C . LEU A 1 80 ? 7.489 -6.934 -15.022 1.00 97.06 80 LEU A C 1
ATOM 620 O O . LEU A 1 80 ? 6.758 -7.549 -14.250 1.00 97.06 80 LEU A O 1
ATOM 624 N N . PHE A 1 81 ? 7.037 -6.190 -16.028 1.00 96.38 81 PHE A N 1
ATOM 625 C CA . PHE A 1 81 ? 5.630 -6.093 -16.425 1.00 96.38 81 PHE A CA 1
ATOM 626 C C . PHE A 1 81 ? 5.483 -6.102 -17.954 1.00 96.38 81 PHE A C 1
ATOM 628 O O . PHE A 1 81 ? 6.469 -5.984 -18.681 1.00 96.38 81 PHE A O 1
ATOM 635 N N . HIS A 1 82 ? 4.259 -6.229 -18.468 1.00 94.31 82 HIS A N 1
ATOM 636 C CA . HIS A 1 82 ? 4.009 -6.146 -19.908 1.00 94.31 82 HIS A CA 1
ATOM 637 C C . HIS A 1 82 ? 3.948 -4.685 -20.384 1.00 94.31 82 HIS A C 1
ATOM 639 O O . HIS A 1 82 ? 3.261 -3.864 -19.782 1.00 94.31 82 HIS A O 1
ATOM 645 N N . SER A 1 83 ? 4.622 -4.333 -21.485 1.00 91.19 83 SER A N 1
ATOM 646 C CA . SER A 1 83 ? 4.752 -2.929 -21.924 1.00 91.19 83 SER A CA 1
ATOM 647 C C . SER A 1 83 ? 3.422 -2.209 -22.153 1.00 91.19 83 SER A C 1
ATOM 649 O O . SER A 1 83 ? 3.336 -1.004 -21.907 1.00 91.19 83 SER A O 1
ATOM 651 N N . ASP A 1 84 ? 2.399 -2.941 -22.597 1.00 93.00 84 ASP A N 1
ATOM 652 C CA . ASP A 1 84 ? 1.067 -2.397 -22.898 1.00 93.00 84 ASP A CA 1
ATOM 653 C C . ASP A 1 84 ? 0.330 -1.907 -21.641 1.00 93.00 84 ASP A C 1
ATOM 655 O O . ASP A 1 84 ? -0.560 -1.061 -21.731 1.00 93.00 84 ASP A O 1
ATOM 659 N N . ASP A 1 85 ? 0.749 -2.364 -20.458 1.00 93.88 85 ASP A N 1
ATOM 660 C CA . ASP A 1 85 ? 0.110 -2.024 -19.189 1.00 93.88 85 ASP A CA 1
ATOM 661 C C . ASP A 1 85 ? 0.664 -0.744 -18.551 1.00 93.88 85 ASP A C 1
ATOM 663 O O . ASP A 1 85 ? 0.131 -0.307 -17.533 1.00 93.88 85 ASP A O 1
ATOM 667 N N . LEU A 1 86 ? 1.691 -0.103 -19.130 1.00 94.19 86 LEU A N 1
ATOM 668 C CA . LEU A 1 86 ? 2.445 0.998 -18.506 1.00 94.19 86 LEU A CA 1
ATOM 669 C C . LEU A 1 86 ? 1.565 2.049 -17.823 1.00 94.19 86 LEU A C 1
ATOM 671 O O . LEU A 1 86 ? 1.767 2.358 -16.650 1.00 94.19 86 LEU A O 1
ATOM 675 N N . CYS A 1 87 ? 0.606 2.620 -18.555 1.00 94.56 87 CYS A N 1
ATOM 676 C CA . CYS A 1 87 ? -0.226 3.707 -18.042 1.00 94.56 87 CYS A CA 1
ATOM 677 C C . CYS A 1 87 ? -1.112 3.242 -16.881 1.00 94.56 87 CYS A C 1
ATOM 679 O O . CYS A 1 87 ? -1.186 3.911 -15.850 1.00 94.56 87 CYS A O 1
ATOM 681 N N . ASN A 1 88 ? -1.767 2.091 -17.041 1.00 96.38 88 ASN A N 1
ATOM 682 C CA . ASN A 1 88 ? -2.679 1.547 -16.039 1.00 96.38 88 ASN A CA 1
ATOM 683 C C . ASN A 1 88 ? -1.911 1.094 -14.796 1.00 96.38 88 ASN A C 1
ATOM 685 O O . ASN A 1 88 ? -2.297 1.434 -13.680 1.00 96.38 88 ASN A O 1
ATOM 689 N N . LEU A 1 89 ? -0.785 0.412 -14.992 1.00 97.19 89 LEU A N 1
ATOM 690 C CA . LEU A 1 89 ? 0.097 -0.045 -13.930 1.00 97.19 89 LEU A CA 1
ATOM 691 C C . LEU A 1 89 ? 0.687 1.129 -13.149 1.00 97.19 89 LEU A C 1
ATOM 693 O O . LEU A 1 89 ? 0.656 1.119 -11.919 1.00 97.19 89 LEU A O 1
ATOM 697 N N . PHE A 1 90 ? 1.176 2.165 -13.837 1.00 97.38 90 PHE A N 1
ATOM 698 C CA . PHE A 1 90 ? 1.741 3.342 -13.181 1.00 97.38 90 PHE A CA 1
ATOM 699 C C . PHE A 1 90 ? 0.687 4.062 -12.337 1.00 97.38 90 PHE A C 1
ATOM 701 O O . PHE A 1 90 ? 0.934 4.368 -11.169 1.00 97.38 90 PHE A O 1
A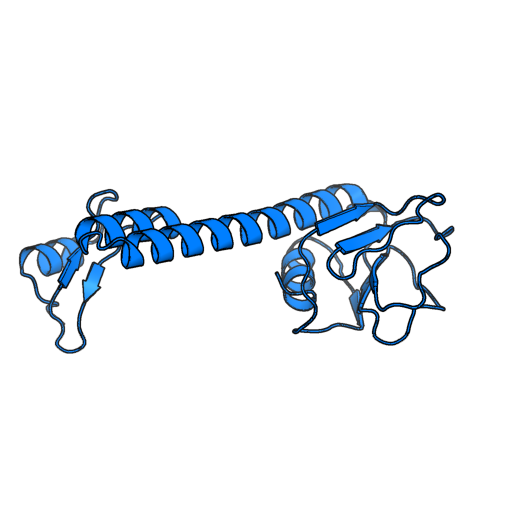TOM 708 N N . ASN A 1 91 ? -0.503 4.293 -12.899 1.00 97.00 91 ASN A N 1
ATOM 709 C CA . ASN A 1 91 ? -1.597 4.940 -12.177 1.00 97.00 91 ASN A CA 1
ATOM 710 C C . ASN A 1 91 ? -2.040 4.107 -10.972 1.00 97.00 91 ASN A C 1
ATOM 712 O O . ASN A 1 91 ? -2.173 4.648 -9.875 1.00 97.00 91 ASN A O 1
ATOM 716 N N . ARG A 1 92 ? -2.179 2.788 -11.141 1.00 97.50 92 ARG A N 1
ATOM 717 C CA . ARG A 1 92 ? -2.554 1.879 -10.057 1.00 97.50 92 ARG A CA 1
ATOM 718 C C . ARG A 1 92 ? -1.517 1.868 -8.938 1.00 97.50 92 ARG A C 1
ATOM 720 O O . ARG A 1 92 ? -1.873 1.988 -7.770 1.00 97.50 92 ARG A O 1
ATOM 727 N N . ALA A 1 93 ? -0.235 1.774 -9.279 1.00 97.44 93 ALA A N 1
ATOM 728 C CA . ALA A 1 93 ? 0.849 1.803 -8.305 1.00 97.44 93 ALA A CA 1
ATOM 729 C C . ALA A 1 93 ? 0.886 3.138 -7.547 1.00 97.44 93 ALA A C 1
ATOM 731 O O . ALA A 1 93 ? 0.988 3.149 -6.321 1.00 97.44 93 ALA A O 1
ATOM 732 N N . LYS A 1 94 ? 0.719 4.260 -8.258 1.00 97.00 94 LYS A N 1
ATOM 733 C CA . LYS A 1 94 ? 0.621 5.595 -7.660 1.00 97.00 94 LYS A CA 1
ATOM 734 C C . LYS A 1 94 ? -0.552 5.709 -6.685 1.00 97.00 94 LYS A C 1
ATOM 736 O O . LYS A 1 94 ? -0.384 6.255 -5.597 1.00 97.00 94 LYS A O 1
ATOM 741 N N . GLU A 1 95 ? -1.724 5.193 -7.051 1.00 96.56 95 GLU A N 1
ATOM 742 C CA . GLU A 1 95 ? -2.896 5.163 -6.171 1.00 96.56 95 GLU A CA 1
ATOM 743 C C . GLU A 1 95 ? -2.640 4.348 -4.903 1.00 96.56 95 GLU A C 1
ATOM 745 O O . GLU A 1 95 ? -2.923 4.835 -3.811 1.00 96.56 95 GLU A O 1
ATOM 750 N N . LEU A 1 96 ? -2.071 3.147 -5.032 1.00 96.88 96 LEU A N 1
ATOM 751 C CA . LEU A 1 96 ? -1.760 2.270 -3.900 1.00 96.88 96 LEU A CA 1
ATOM 752 C C . LEU A 1 96 ? -0.761 2.915 -2.930 1.00 96.88 96 LEU A C 1
ATOM 754 O O . LEU A 1 96 ? -0.983 2.910 -1.719 1.00 96.88 96 LEU A O 1
ATOM 758 N N . ILE A 1 97 ? 0.310 3.520 -3.452 1.00 95.56 97 ILE A N 1
ATOM 759 C CA . ILE A 1 97 ? 1.305 4.237 -2.642 1.00 95.56 97 ILE A CA 1
ATOM 760 C C . ILE A 1 97 ? 0.649 5.417 -1.912 1.00 95.56 97 ILE A C 1
ATOM 762 O O . ILE A 1 97 ? 0.831 5.584 -0.707 1.00 95.56 97 ILE A O 1
ATOM 766 N N . LEU A 1 98 ? -0.163 6.215 -2.612 1.00 93.44 98 LEU A N 1
ATOM 767 C CA . LEU A 1 98 ? -0.848 7.362 -2.015 1.00 93.44 98 LEU A CA 1
ATOM 768 C C . LEU A 1 98 ? -1.871 6.945 -0.947 1.00 93.44 98 LEU A C 1
ATOM 770 O O . LEU A 1 98 ? -2.030 7.640 0.057 1.00 93.44 98 LEU A O 1
ATOM 774 N N . GLN A 1 99 ? -2.577 5.831 -1.149 1.00 91.56 99 GLN A N 1
ATOM 775 C CA . GLN A 1 99 ? -3.509 5.281 -0.164 1.00 91.56 99 GLN A CA 1
ATOM 776 C C . GLN A 1 99 ? -2.787 4.876 1.126 1.00 91.56 99 GLN A C 1
ATOM 778 O O . GLN A 1 99 ? -3.239 5.246 2.208 1.00 91.56 99 GLN A O 1
ATOM 783 N N . ASP A 1 100 ? -1.648 4.193 1.019 1.00 90.75 100 ASP A N 1
ATOM 784 C CA . ASP A 1 100 ? -0.832 3.783 2.169 1.00 90.75 100 ASP A CA 1
ATOM 785 C C . ASP A 1 100 ? -0.281 4.980 2.965 1.00 90.75 100 ASP A C 1
ATOM 787 O O . ASP A 1 100 ? -0.345 5.002 4.199 1.00 90.75 100 ASP A O 1
ATOM 791 N N . LEU A 1 101 ? 0.175 6.028 2.268 1.00 88.56 101 LEU A N 1
ATOM 792 C CA . LEU A 1 101 ? 0.611 7.274 2.906 1.00 88.56 101 LEU A CA 1
ATOM 793 C C . LEU A 1 101 ? -0.538 7.958 3.658 1.00 88.56 101 LEU A C 1
ATOM 795 O O . LEU A 1 101 ? -0.391 8.307 4.826 1.00 88.56 101 LEU A O 1
ATOM 799 N N . ARG A 1 102 ? -1.717 8.075 3.033 1.00 88.25 102 ARG A N 1
ATOM 800 C CA . ARG A 1 102 ? -2.901 8.679 3.671 1.00 88.25 102 ARG A CA 1
ATOM 801 C C . ARG A 1 102 ? -3.379 7.897 4.891 1.00 88.25 102 ARG A C 1
ATOM 803 O O . ARG A 1 102 ? -3.844 8.500 5.855 1.00 88.25 102 ARG A O 1
ATOM 810 N N . LEU A 1 103 ? -3.310 6.567 4.852 1.00 83.88 103 LEU A N 1
ATOM 811 C CA . LEU A 1 103 ? -3.626 5.736 6.014 1.00 83.88 103 LEU A CA 1
ATOM 812 C C . LEU A 1 103 ? -2.625 5.982 7.147 1.00 83.88 103 LEU A C 1
ATOM 814 O O . LEU A 1 103 ? -3.035 6.153 8.292 1.00 83.88 103 LEU A O 1
ATOM 818 N N . SER A 1 104 ? -1.335 6.079 6.826 1.00 84.25 104 SER A N 1
ATOM 819 C CA . SER A 1 104 ? -0.289 6.391 7.806 1.00 84.25 104 SER A CA 1
ATOM 820 C C . SER A 1 104 ? -0.514 7.748 8.485 1.00 84.25 104 SER A C 1
ATOM 822 O O . SER A 1 104 ? -0.431 7.833 9.711 1.00 84.25 104 SER A O 1
ATOM 824 N N . ASP A 1 105 ? -0.880 8.779 7.718 1.00 85.25 105 ASP A N 1
ATOM 825 C CA . ASP A 1 105 ? -1.209 10.106 8.254 1.00 85.25 105 ASP A CA 1
ATOM 826 C C . ASP A 1 105 ? -2.406 10.049 9.210 1.00 85.25 105 ASP A C 1
ATOM 828 O O . ASP A 1 105 ? -2.360 10.598 10.310 1.00 85.25 105 ASP A O 1
ATOM 832 N N . LYS A 1 106 ? -3.463 9.316 8.838 1.00 85.25 106 LYS A N 1
ATOM 833 C CA . LYS A 1 106 ? -4.642 9.114 9.690 1.00 85.25 106 LYS A CA 1
ATOM 834 C C . LYS A 1 106 ? -4.296 8.435 11.020 1.00 85.25 106 LYS A C 1
ATOM 836 O O . LYS A 1 106 ? -4.771 8.863 12.070 1.00 85.25 106 LYS A O 1
ATOM 841 N N . TYR A 1 107 ? -3.449 7.403 11.006 1.00 84.38 107 TYR A N 1
ATOM 842 C CA . TYR A 1 107 ? -3.001 6.754 12.244 1.00 84.38 107 TYR A CA 1
ATOM 843 C C . TYR A 1 107 ? -2.149 7.683 13.114 1.00 84.38 107 TYR A C 1
ATOM 845 O O . TYR A 1 107 ? -2.269 7.661 14.341 1.00 84.38 107 TYR A O 1
ATOM 853 N N . PHE A 1 108 ? -1.312 8.518 12.497 1.00 85.50 108 PHE A N 1
ATOM 854 C CA . PHE A 1 108 ? -0.531 9.518 13.217 1.00 85.50 108 PHE A CA 1
ATOM 855 C C . PHE A 1 108 ? -1.426 10.574 13.883 1.00 85.50 108 PHE A C 1
ATOM 857 O O . PHE A 1 108 ? -1.221 10.909 15.050 1.00 85.50 108 PHE A O 1
ATOM 864 N N . GLU A 1 109 ? -2.458 11.048 13.186 1.00 84.00 109 GLU A N 1
ATOM 865 C CA . GLU A 1 109 ? -3.458 11.974 13.727 1.00 84.00 109 GLU A CA 1
ATOM 866 C C . GLU A 1 109 ? -4.242 11.375 14.902 1.00 84.00 109 GLU A C 1
ATOM 868 O O . GLU A 1 109 ? -4.417 12.031 15.936 1.00 84.00 109 GLU A O 1
ATOM 873 N N . LEU A 1 110 ? -4.626 10.098 14.805 1.00 86.56 110 LEU A N 1
ATOM 874 C CA . LEU A 1 110 ? -5.256 9.369 15.905 1.00 86.56 110 LEU A CA 1
ATOM 875 C C . LEU A 1 110 ? -4.333 9.299 17.135 1.00 86.56 110 LEU A C 1
ATOM 877 O O . LEU A 1 110 ? -4.756 9.594 18.256 1.00 86.56 110 LEU A O 1
ATOM 881 N N . ALA A 1 111 ? -3.052 8.970 16.934 1.00 85.25 111 ALA A N 1
ATOM 882 C CA . ALA A 1 111 ? -2.063 8.918 18.010 1.00 85.25 111 ALA A CA 1
ATOM 883 C C . ALA A 1 111 ? -1.847 10.295 18.658 1.00 85.25 111 ALA A C 1
ATOM 885 O O . ALA A 1 111 ? -1.815 10.411 19.885 1.00 85.25 111 ALA A O 1
ATOM 886 N N . ARG A 1 112 ? -1.758 11.359 17.850 1.00 84.62 112 ARG A N 1
ATOM 887 C CA . ARG A 1 112 ? -1.622 12.737 18.338 1.00 84.62 112 ARG A CA 1
ATOM 888 C C . ARG A 1 112 ? -2.833 13.164 19.164 1.00 84.62 112 ARG A C 1
ATOM 890 O O . ARG A 1 112 ? -2.661 13.735 20.238 1.00 84.62 112 ARG A O 1
ATOM 897 N N . THR A 1 113 ? -4.037 12.845 18.697 1.00 83.19 113 THR A N 1
ATOM 898 C CA . THR A 1 113 ? -5.294 13.112 19.411 1.00 83.19 113 THR A CA 1
ATOM 899 C C . THR A 1 113 ? -5.318 12.404 20.767 1.00 83.19 113 THR A C 1
ATOM 901 O O . THR A 1 113 ? -5.693 13.005 21.774 1.00 83.19 113 THR A O 1
ATOM 904 N N . SER A 1 114 ? -4.820 11.165 20.831 1.00 84.31 114 SER A N 1
ATOM 905 C CA . SER A 1 114 ? -4.703 10.428 22.094 1.00 84.31 114 SER A CA 1
ATOM 906 C C . SER A 1 114 ? -3.702 11.076 23.050 1.00 84.31 114 SER A C 1
ATOM 908 O O . SER A 1 114 ? -3.992 11.211 24.237 1.00 84.31 114 SER A O 1
ATOM 910 N N . LEU A 1 115 ? -2.537 11.495 22.549 1.00 85.62 115 LEU A N 1
ATOM 911 C CA . LEU A 1 115 ? -1.502 12.151 23.355 1.00 85.62 115 LEU A CA 1
ATOM 912 C C . LEU A 1 115 ? -1.932 13.534 23.861 1.00 85.62 115 LEU A C 1
ATOM 914 O O . LEU A 1 115 ? -1.492 13.959 24.925 1.00 85.62 115 LEU A O 1
ATOM 918 N N . ALA A 1 116 ? -2.817 14.218 23.134 1.00 85.62 116 ALA A N 1
ATOM 919 C CA . ALA A 1 116 ? -3.402 15.494 23.540 1.00 85.62 116 ALA A CA 1
ATOM 920 C C . ALA A 1 116 ? -4.463 15.364 24.656 1.00 85.62 116 ALA A C 1
ATOM 922 O O . ALA A 1 116 ? -5.039 16.370 25.067 1.00 85.62 116 ALA A O 1
ATOM 923 N N . GLY A 1 117 ? -4.727 14.150 25.156 1.00 82.50 117 GLY A N 1
ATOM 924 C CA . GLY A 1 117 ? -5.676 13.906 26.244 1.00 82.50 117 GLY A CA 1
ATOM 925 C C . GLY A 1 117 ? -7.141 13.881 25.803 1.00 82.50 117 GLY A C 1
ATOM 926 O O . GLY A 1 117 ? -8.026 14.115 26.626 1.00 82.50 117 GLY A O 1
ATOM 927 N N . ALA A 1 118 ? -7.416 13.619 24.519 1.00 79.19 118 ALA A N 1
ATOM 928 C CA . ALA A 1 118 ? -8.783 13.440 24.046 1.00 79.19 118 ALA A CA 1
ATOM 929 C C . ALA A 1 118 ? -9.479 12.289 24.789 1.00 79.19 118 ALA A C 1
ATOM 931 O O . ALA A 1 118 ? -8.866 11.275 25.129 1.00 79.19 118 ALA A O 1
ATOM 932 N N . ASN A 1 119 ? -10.783 12.439 25.029 1.00 86.31 119 ASN A N 1
ATOM 933 C CA . ASN A 1 119 ? -11.567 11.379 25.653 1.00 86.31 119 ASN A CA 1
ATOM 934 C C . ASN A 1 119 ? -11.740 10.177 24.702 1.00 86.31 119 ASN A C 1
ATOM 936 O O . ASN A 1 119 ? -11.635 10.293 23.479 1.00 86.31 119 ASN A O 1
ATOM 940 N N . VAL A 1 120 ? -12.030 9.009 25.280 1.00 87.56 120 VAL A N 1
ATOM 941 C CA . VAL A 1 120 ? -12.167 7.740 24.543 1.00 87.56 120 VAL A CA 1
ATOM 942 C C . VAL A 1 120 ? -13.234 7.822 23.444 1.00 87.56 120 VAL A C 1
ATOM 944 O O . VAL A 1 120 ? -13.051 7.244 22.377 1.00 87.56 120 VAL A O 1
ATOM 947 N N . SER A 1 121 ? -14.311 8.585 23.658 1.00 87.81 121 SER A N 1
ATOM 948 C CA . SER A 1 121 ? -15.386 8.772 22.676 1.00 87.81 121 SER A CA 1
ATOM 949 C C . SER A 1 121 ? -14.923 9.499 21.408 1.00 87.81 121 SER A C 1
ATOM 951 O O . SER A 1 121 ? -15.299 9.114 20.304 1.00 87.81 121 SER A O 1
ATOM 953 N N . ALA A 1 122 ? -14.085 10.531 21.535 1.00 88.19 122 ALA A N 1
ATOM 954 C CA . ALA A 1 122 ? -13.502 11.206 20.378 1.00 88.19 122 ALA A CA 1
ATOM 955 C C . ALA A 1 122 ? -12.546 10.272 19.617 1.00 88.19 122 ALA A C 1
ATOM 957 O O . ALA A 1 122 ? -12.595 10.203 18.391 1.00 88.19 122 ALA A O 1
ATOM 958 N N . LEU A 1 123 ? -11.733 9.501 20.348 1.00 90.88 123 LEU A N 1
ATOM 959 C CA . LEU A 1 123 ? -10.778 8.561 19.757 1.00 90.88 123 LEU A CA 1
ATOM 960 C C . LEU A 1 123 ? -11.458 7.433 18.982 1.00 90.88 123 LEU A C 1
ATOM 962 O O . LEU A 1 123 ? -11.040 7.123 17.869 1.00 90.88 123 LEU A O 1
ATOM 966 N N . ILE A 1 124 ? -12.509 6.828 19.539 1.00 92.75 124 ILE A N 1
ATOM 967 C CA . ILE A 1 124 ? -13.210 5.728 18.868 1.00 92.75 124 ILE A CA 1
ATOM 968 C C . ILE A 1 124 ? -13.970 6.205 17.623 1.00 92.75 124 ILE A C 1
ATOM 970 O O . ILE A 1 124 ? -14.025 5.475 16.638 1.00 92.75 124 ILE A O 1
ATOM 974 N N . ASN A 1 125 ? -14.479 7.442 17.618 1.00 92.50 125 ASN A N 1
ATOM 975 C CA . ASN A 1 125 ? -15.096 8.049 16.434 1.00 92.50 125 ASN A CA 1
ATOM 976 C C . ASN A 1 125 ? -14.073 8.335 15.326 1.00 92.50 125 ASN A C 1
ATOM 978 O O . ASN A 1 125 ? -14.331 8.053 14.152 1.00 92.50 125 ASN A O 1
ATOM 982 N N . GLU A 1 126 ? -12.898 8.853 15.679 1.00 89.81 126 GLU A N 1
ATOM 983 C CA . GLU A 1 126 ? -11.815 9.047 14.713 1.00 89.81 126 GLU A CA 1
ATOM 984 C C . GLU A 1 126 ? -11.376 7.695 14.131 1.00 89.81 126 GLU A C 1
ATOM 986 O O . GLU A 1 126 ? -11.386 7.508 12.916 1.00 89.81 126 GLU A O 1
ATOM 991 N N . ALA A 1 127 ? -11.121 6.697 14.984 1.00 90.81 127 ALA A N 1
ATOM 992 C CA . ALA A 1 127 ? -10.767 5.347 14.550 1.00 90.81 127 ALA A CA 1
ATOM 993 C C . ALA A 1 127 ? -11.840 4.718 13.639 1.00 90.81 127 ALA A C 1
ATOM 995 O O . ALA A 1 127 ? -11.500 4.118 12.617 1.00 90.81 127 ALA A O 1
ATOM 996 N N . ALA A 1 128 ? -13.126 4.906 13.951 1.00 93.00 128 ALA A N 1
ATOM 997 C CA . ALA A 1 128 ? -14.232 4.429 13.121 1.00 93.00 128 ALA A CA 1
ATOM 998 C C . ALA A 1 128 ? -14.235 5.093 11.735 1.00 93.00 128 ALA A C 1
ATOM 1000 O O . ALA A 1 128 ? -14.474 4.423 10.732 1.00 93.00 128 ALA A O 1
ATOM 1001 N N . SER A 1 129 ? -13.866 6.376 11.649 1.00 90.88 129 SER A N 1
ATOM 1002 C CA . SER A 1 129 ? -13.714 7.103 10.374 1.00 90.88 129 SER A CA 1
ATOM 1003 C C . SER A 1 129 ? -12.530 6.606 9.540 1.00 90.88 129 SER A C 1
ATOM 1005 O O . SER A 1 129 ? -12.565 6.657 8.309 1.00 90.88 129 SER A O 1
ATOM 1007 N N . ILE A 1 130 ? -11.466 6.121 10.189 1.00 87.88 130 ILE A N 1
ATOM 1008 C CA . ILE A 1 130 ? -10.311 5.512 9.513 1.00 87.88 130 ILE A CA 1
ATOM 1009 C C . ILE A 1 130 ? -10.693 4.146 8.936 1.00 87.88 130 ILE A C 1
ATOM 1011 O O . ILE A 1 130 ? -10.374 3.871 7.781 1.00 87.88 130 ILE A O 1
ATOM 1015 N N . VAL A 1 131 ? -11.385 3.319 9.727 1.00 87.81 131 VAL A N 1
ATOM 1016 C CA . VAL A 1 131 ? -11.839 1.973 9.331 1.00 87.81 131 VAL A CA 1
ATOM 1017 C C . VAL A 1 131 ? -13.004 2.031 8.334 1.00 87.81 131 VAL A C 1
ATOM 1019 O O . VAL A 1 131 ? -13.151 1.132 7.510 1.00 87.81 131 VAL A O 1
ATOM 1022 N N . GLY A 1 132 ? -13.812 3.092 8.376 1.00 90.19 132 GLY A N 1
ATOM 1023 C CA . GLY A 1 132 ? -15.012 3.245 7.553 1.00 90.19 132 GLY A CA 1
ATOM 1024 C C . GLY A 1 132 ? -16.188 2.388 8.024 1.00 90.19 132 GLY A C 1
ATOM 1025 O O . GLY A 1 132 ? -17.024 2.010 7.207 1.00 90.19 132 GLY A O 1
ATOM 1026 N N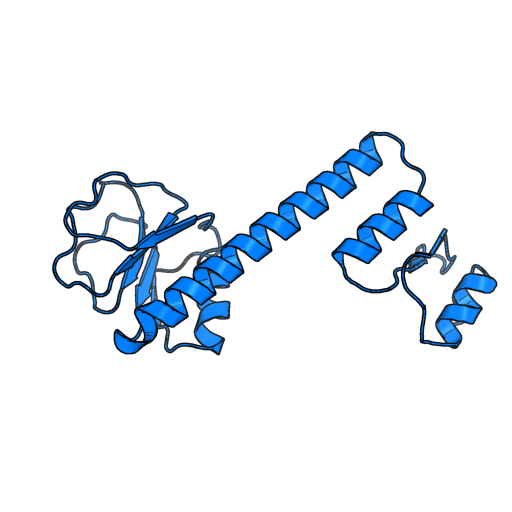 . ASN A 1 133 ? -16.235 2.038 9.312 1.00 93.69 133 ASN A N 1
ATOM 1027 C CA . ASN A 1 133 ? -17.294 1.225 9.909 1.00 93.69 133 ASN A CA 1
ATOM 1028 C C . ASN A 1 133 ? -17.427 1.525 11.412 1.00 93.69 133 ASN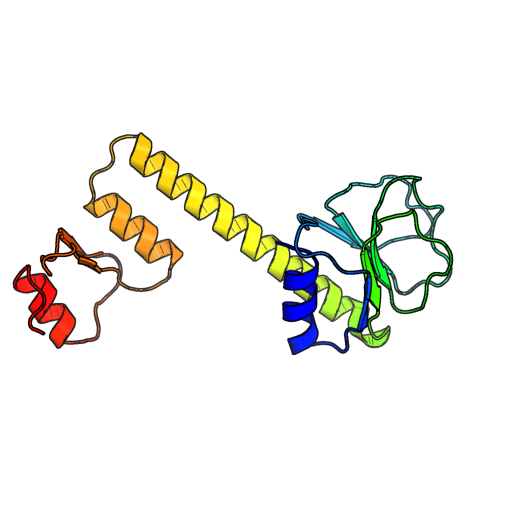 A C 1
ATOM 1030 O O . ASN A 1 133 ? -16.493 2.049 12.022 1.00 93.69 133 ASN A O 1
ATOM 1034 N N . ALA A 1 134 ? -18.562 1.161 12.013 1.00 94.88 134 ALA A N 1
ATOM 1035 C CA . ALA A 1 134 ? -18.769 1.281 13.451 1.00 94.88 134 ALA A CA 1
ATOM 1036 C C . ALA A 1 134 ? -17.746 0.438 14.232 1.00 94.88 134 ALA A C 1
ATOM 1038 O O . ALA A 1 134 ? -17.470 -0.713 13.887 1.00 94.88 134 ALA A O 1
ATOM 1039 N N . LEU A 1 135 ? -17.196 1.016 15.301 1.00 95.38 135 LEU A N 1
ATOM 1040 C CA . LEU A 1 135 ? -16.247 0.369 16.202 1.00 95.38 135 LEU A CA 1
ATOM 1041 C C . LEU A 1 135 ? -16.808 0.291 17.618 1.00 95.38 135 LEU A C 1
ATOM 1043 O O . LEU A 1 135 ? -17.429 1.226 18.124 1.00 95.38 135 LEU A O 1
ATOM 1047 N N . ILE A 1 136 ? -16.529 -0.830 18.276 1.00 94.94 136 ILE A N 1
ATOM 1048 C CA . ILE A 1 136 ? -16.907 -1.101 19.660 1.00 94.94 136 ILE A CA 1
ATOM 1049 C C . ILE A 1 136 ? -15.636 -1.536 20.386 1.00 94.94 136 ILE A C 1
ATOM 1051 O O . ILE A 1 136 ? -14.956 -2.466 19.955 1.00 94.94 136 ILE A O 1
ATOM 1055 N N . LEU A 1 137 ? -15.296 -0.841 21.468 1.00 93.38 137 LEU A N 1
ATOM 1056 C CA . LEU A 1 137 ? -14.162 -1.172 22.319 1.00 93.38 137 LEU A CA 1
ATOM 1057 C C . LEU A 1 137 ? -14.653 -2.035 23.479 1.00 93.38 137 LEU A C 1
ATOM 1059 O O . LEU A 1 137 ? -15.474 -1.588 24.280 1.00 93.38 137 LEU A O 1
ATOM 1063 N N . VAL A 1 138 ? -14.115 -3.246 23.578 1.00 94.19 138 VAL A N 1
ATOM 1064 C CA . VAL A 1 138 ? -14.453 -4.224 24.617 1.00 94.19 138 VAL A CA 1
ATOM 1065 C C . VAL A 1 138 ? -13.183 -4.590 25.381 1.00 94.19 138 VAL A C 1
ATOM 1067 O O . VAL A 1 138 ? -12.108 -4.673 24.783 1.00 94.19 138 VAL A O 1
ATOM 1070 N N . ASP A 1 139 ? -13.277 -4.762 26.699 1.00 93.50 139 ASP A N 1
ATOM 1071 C CA . ASP A 1 139 ? -12.161 -5.265 27.501 1.00 93.50 139 ASP A CA 1
ATOM 1072 C C . ASP A 1 139 ? -12.098 -6.801 27.523 1.00 93.50 139 ASP A C 1
ATOM 1074 O O . ASP A 1 139 ? -12.975 -7.499 27.023 1.00 93.50 139 ASP A O 1
ATOM 1078 N N . SER A 1 140 ? -11.045 -7.355 28.123 1.00 92.69 140 SER A N 1
ATOM 1079 C CA . SER A 1 140 ? -10.871 -8.810 28.235 1.00 92.69 140 SER A CA 1
ATOM 1080 C C . SER A 1 140 ? -11.880 -9.493 29.165 1.00 92.69 140 SER A C 1
ATOM 1082 O O . SER A 1 140 ? -11.814 -10.705 29.339 1.00 92.69 140 SER A O 1
ATOM 1084 N N . ALA A 1 141 ? -12.731 -8.722 29.840 1.00 93.12 141 ALA A N 1
ATOM 1085 C CA . ALA A 1 141 ? -13.805 -9.213 30.682 1.00 93.12 141 ALA A CA 1
ATOM 1086 C C . ALA A 1 141 ? -15.163 -8.986 30.008 1.00 93.12 141 ALA A C 1
ATOM 1088 O O . ALA A 1 141 ? -16.152 -8.949 30.726 1.00 93.12 141 ALA A O 1
ATOM 1089 N N . ASP A 1 142 ? -15.208 -8.804 28.683 1.00 92.44 142 ASP A N 1
ATOM 1090 C CA . ASP A 1 142 ? -16.413 -8.614 27.868 1.00 92.44 142 ASP A CA 1
ATOM 1091 C C . ASP A 1 142 ? -17.226 -7.343 28.182 1.00 92.44 142 ASP A C 1
ATOM 1093 O O . ASP A 1 142 ? -18.367 -7.193 27.738 1.00 92.44 142 ASP A O 1
ATOM 1097 N N . ARG A 1 143 ? -16.649 -6.372 28.904 1.00 94.62 143 ARG A N 1
ATOM 1098 C CA . ARG A 1 143 ? -17.299 -5.074 29.146 1.00 94.62 143 ARG A CA 1
ATOM 1099 C C . ARG A 1 143 ? -17.126 -4.165 27.943 1.00 94.62 143 ARG A C 1
ATOM 1101 O O . ARG A 1 143 ? -16.004 -3.942 27.489 1.00 94.62 143 ARG A O 1
ATOM 1108 N N . VAL A 1 144 ? -18.220 -3.561 27.487 1.00 94.62 144 VAL A N 1
ATOM 1109 C CA . VAL A 1 144 ? -18.173 -2.510 26.465 1.00 94.62 144 VAL A CA 1
ATOM 1110 C C . VAL A 1 144 ? -17.687 -1.223 27.127 1.00 94.62 144 VAL A C 1
ATOM 1112 O O . VAL A 1 144 ? -18.369 -0.640 27.966 1.00 94.62 144 VAL A O 1
ATOM 1115 N N . LEU A 1 145 ? -16.486 -0.787 26.757 1.00 93.06 145 LEU A N 1
ATOM 1116 C CA . LEU A 1 145 ? -15.850 0.417 27.290 1.00 93.06 145 LEU A CA 1
ATOM 1117 C C . LEU A 1 145 ? -16.287 1.682 26.544 1.00 93.06 145 LEU A C 1
ATOM 1119 O O . LEU A 1 145 ? -16.376 2.752 27.145 1.00 93.06 145 LEU A O 1
ATOM 1123 N N . ALA A 1 146 ? -16.517 1.571 25.234 1.00 93.31 146 ALA A N 1
ATOM 1124 C CA . ALA A 1 146 ? -16.990 2.652 24.375 1.00 93.31 146 ALA A CA 1
ATOM 1125 C C . ALA A 1 146 ? -17.518 2.102 23.041 1.00 93.31 146 ALA A C 1
ATOM 1127 O O . ALA A 1 146 ? -17.108 1.030 22.597 1.00 93.31 146 ALA A O 1
ATOM 1128 N N . SER A 1 147 ? -18.362 2.877 22.365 1.00 95.00 147 SER A N 1
ATOM 1129 C CA . SER A 1 147 ? -18.766 2.653 20.975 1.00 95.00 147 SER A CA 1
ATOM 1130 C C . SER A 1 147 ? -18.654 3.951 20.177 1.00 95.00 147 SER A C 1
ATOM 1132 O O . SER A 1 147 ? -18.803 5.050 20.721 1.00 95.00 147 SER A O 1
ATOM 1134 N N . SER A 1 148 ? -18.359 3.830 18.886 1.00 95.94 148 SER A N 1
ATOM 1135 C CA . SER A 1 148 ? -18.434 4.952 17.956 1.00 95.94 148 SER A CA 1
ATOM 1136 C C . SER A 1 148 ? -19.887 5.337 17.690 1.00 95.94 148 SER A C 1
ATOM 1138 O O . SER A 1 148 ? -20.746 4.467 17.567 1.00 95.94 148 SER A O 1
ATOM 1140 N N . THR A 1 149 ? -20.151 6.628 17.530 1.00 94.81 149 THR A N 1
ATOM 1141 C CA . THR A 1 149 ? -21.483 7.192 17.270 1.00 94.81 149 THR A CA 1
ATOM 1142 C C . THR A 1 149 ? -21.625 7.808 15.878 1.00 94.81 149 THR A C 1
ATOM 1144 O O . THR A 1 149 ? -22.715 8.225 15.500 1.00 94.81 149 THR A O 1
ATOM 1147 N N . ASN A 1 150 ? -20.539 7.887 15.108 1.00 94.94 150 ASN A N 1
ATOM 1148 C CA . ASN A 1 150 ? -20.509 8.458 13.758 1.00 94.94 150 ASN A CA 1
ATOM 1149 C C . ASN A 1 150 ? -20.835 7.453 12.637 1.00 94.94 150 ASN A C 1
ATOM 1151 O O . ASN A 1 150 ? -20.947 7.860 11.483 1.00 94.94 150 ASN A O 1
ATOM 1155 N N . TYR A 1 151 ? -21.008 6.172 12.969 1.00 95.00 151 TYR A N 1
ATOM 1156 C CA . TYR A 1 151 ? -21.498 5.125 12.073 1.00 95.00 151 TYR A CA 1
ATOM 1157 C C . TYR A 1 151 ? -22.607 4.335 12.765 1.00 95.00 151 TYR A C 1
ATOM 1159 O O . TYR A 1 151 ? -22.549 4.098 13.971 1.00 95.00 151 TYR A O 1
ATOM 1167 N N . GLU A 1 152 ? -23.606 3.919 11.992 1.00 94.88 152 GLU A N 1
ATOM 1168 C CA . GLU A 1 152 ? -24.696 3.076 12.480 1.00 94.88 152 GLU A CA 1
ATOM 1169 C C . GLU A 1 152 ? -24.214 1.635 12.715 1.00 94.88 152 GLU A C 1
ATOM 1171 O O . GLU A 1 152 ? -23.466 1.074 11.911 1.00 94.88 152 GLU A O 1
ATOM 1176 N N . ILE A 1 153 ? -24.652 1.028 13.821 1.00 94.94 153 ILE A N 1
ATOM 1177 C CA . ILE A 1 153 ? -24.435 -0.393 14.111 1.00 94.94 153 ILE A CA 1
ATOM 1178 C C . ILE A 1 153 ? -25.626 -1.166 13.539 1.00 94.94 153 ILE A C 1
ATOM 1180 O O . ILE A 1 153 ? -26.725 -1.097 14.079 1.00 94.94 153 ILE A O 1
ATOM 1184 N N . PHE A 1 154 ? -25.410 -1.909 12.453 1.00 91.94 154 PHE A N 1
ATOM 1185 C CA . PHE A 1 154 ? -26.491 -2.634 11.770 1.00 91.94 154 PHE A CA 1
ATOM 1186 C C . PHE A 1 154 ?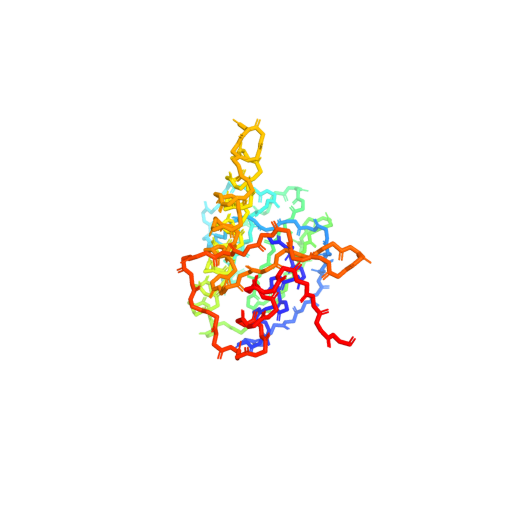 -26.900 -3.946 12.446 1.00 91.94 154 PHE A C 1
ATOM 1188 O O . PHE A 1 154 ? -28.015 -4.418 12.239 1.00 91.94 154 PHE A O 1
ATOM 1195 N N . ASP A 1 155 ? -26.004 -4.561 13.217 1.00 92.25 155 ASP A N 1
ATOM 1196 C CA . ASP A 1 155 ? -26.273 -5.835 13.881 1.00 92.25 155 ASP A CA 1
ATOM 1197 C C . ASP A 1 155 ? -27.057 -5.605 15.192 1.00 92.25 155 ASP A C 1
ATOM 1199 O O . ASP A 1 155 ? -26.517 -4.990 16.121 1.00 92.25 155 ASP A O 1
ATOM 1203 N N . PRO A 1 156 ? -28.301 -6.114 15.319 1.00 92.69 156 PRO A N 1
ATOM 1204 C CA . PRO A 1 156 ? -29.125 -5.899 16.507 1.00 92.69 156 PRO A CA 1
ATOM 1205 C C . PRO A 1 156 ? -28.528 -6.469 17.800 1.00 92.69 156 PRO A C 1
ATOM 1207 O O . PRO A 1 156 ? -28.767 -5.912 18.871 1.00 92.69 156 PRO A O 1
ATOM 1210 N N . LEU A 1 157 ? -27.754 -7.559 17.728 1.00 93.25 157 LEU A N 1
ATOM 1211 C CA . LEU A 1 157 ? -27.079 -8.130 18.895 1.00 93.25 157 LEU A CA 1
ATOM 1212 C C . LEU A 1 157 ? -26.013 -7.160 19.408 1.00 93.25 157 LEU A C 1
ATOM 1214 O O . LEU A 1 157 ? -25.878 -6.955 20.614 1.00 93.25 157 LEU A O 1
ATOM 1218 N N . TRP A 1 158 ? -25.280 -6.522 18.495 1.00 93.62 158 TRP A N 1
ATOM 1219 C CA . TRP A 1 158 ? -24.290 -5.515 18.860 1.00 93.62 158 TRP A CA 1
ATOM 1220 C C . TRP A 1 158 ? -24.922 -4.233 19.391 1.00 93.62 158 TRP A C 1
ATOM 1222 O O . TRP A 1 158 ? -24.405 -3.690 20.367 1.00 93.62 158 TRP A O 1
ATOM 1232 N N . VAL A 1 159 ? -26.058 -3.795 18.837 1.00 94.56 159 VAL A N 1
ATOM 1233 C CA . VAL A 1 159 ? -26.842 -2.684 19.408 1.00 94.56 159 VAL A CA 1
ATOM 1234 C C . VAL A 1 159 ? -27.197 -2.986 20.867 1.00 94.56 159 VAL A C 1
ATOM 1236 O O . VAL A 1 159 ? -26.887 -2.191 21.753 1.00 94.56 159 VAL A O 1
ATOM 1239 N N . GLN A 1 160 ? -27.736 -4.177 21.142 1.00 94.75 160 GLN A N 1
ATOM 1240 C CA . GLN A 1 160 ? -28.095 -4.588 22.503 1.00 94.75 160 GLN A CA 1
ATOM 1241 C C . GLN A 1 160 ? -26.882 -4.702 23.435 1.00 94.75 160 GLN A C 1
ATOM 1243 O O . GLN A 1 160 ? -26.949 -4.272 24.585 1.00 94.75 160 GLN A O 1
ATOM 1248 N N . ASN A 1 161 ? -25.765 -5.266 22.969 1.00 94.25 161 ASN A N 1
ATOM 1249 C CA . ASN A 1 161 ? -24.549 -5.399 23.778 1.00 94.25 161 ASN A CA 1
ATOM 1250 C C . ASN A 1 161 ? -23.972 -4.028 24.169 1.00 94.25 161 ASN A C 1
ATOM 1252 O O . ASN A 1 161 ? -23.525 -3.850 25.303 1.00 94.25 161 ASN A O 1
ATOM 1256 N N . VAL A 1 162 ? -24.015 -3.053 23.254 1.00 94.38 162 VAL A N 1
ATOM 1257 C CA . VAL A 1 162 ? -23.594 -1.671 23.520 1.00 94.38 162 VAL A CA 1
ATOM 1258 C C . VAL A 1 162 ? -24.517 -1.003 24.535 1.00 94.38 162 VAL A C 1
ATOM 1260 O O . VAL A 1 162 ? -24.022 -0.436 25.506 1.00 94.38 162 VAL A O 1
ATOM 1263 N N . GLU A 1 163 ? -25.839 -1.116 24.369 1.00 93.38 163 GLU A N 1
ATOM 1264 C CA . GLU A 1 163 ? -26.820 -0.584 25.329 1.00 93.38 163 GLU A CA 1
ATOM 1265 C C . GLU A 1 163 ? -26.668 -1.210 26.722 1.00 93.38 163 GLU A C 1
ATOM 1267 O O . GLU A 1 163 ? -26.794 -0.530 27.741 1.00 93.38 163 GLU A O 1
ATOM 1272 N N . ARG A 1 164 ? -26.362 -2.510 26.773 1.00 92.94 164 ARG A N 1
ATOM 1273 C CA . ARG A 1 164 ? -26.156 -3.263 28.014 1.00 92.94 164 ARG A CA 1
ATOM 1274 C C . ARG A 1 164 ? -24.815 -2.961 28.687 1.00 92.94 164 ARG A C 1
ATOM 1276 O O . ARG A 1 164 ? -24.678 -3.195 29.887 1.00 92.94 164 ARG A O 1
ATOM 1283 N N . GLY A 1 165 ? -23.822 -2.488 27.936 1.00 93.44 165 GLY A N 1
ATOM 1284 C CA . GLY A 1 165 ? -22.456 -2.288 28.422 1.00 93.44 165 GLY A CA 1
ATOM 1285 C C . GLY A 1 165 ? -21.642 -3.585 28.575 1.00 93.44 165 GLY A C 1
ATOM 1286 O O . GLY A 1 165 ? -20.587 -3.571 29.209 1.00 93.44 165 GLY A O 1
ATOM 1287 N N . TYR A 1 166 ? -22.119 -4.714 28.038 1.00 92.69 166 TYR A N 1
ATOM 1288 C CA . TYR A 1 166 ? -21.485 -6.029 28.185 1.00 92.69 166 TYR A CA 1
ATOM 1289 C C . TYR A 1 166 ? -21.846 -6.958 27.022 1.00 92.69 166 TYR A C 1
ATOM 1291 O O . TYR A 1 166 ? -23.001 -6.976 26.589 1.00 92.69 166 TYR A O 1
ATOM 1299 N N . CYS A 1 167 ? -20.891 -7.755 26.544 1.00 88.38 167 CYS A N 1
ATOM 1300 C CA . CYS A 1 167 ? -21.136 -8.751 25.505 1.00 88.38 167 CYS A CA 1
ATOM 1301 C C . CYS A 1 167 ? -21.870 -9.979 26.070 1.00 88.38 167 CYS A C 1
ATOM 1303 O O . CYS A 1 167 ? -21.539 -10.485 27.134 1.00 88.38 167 CYS A O 1
ATOM 1305 N N . SER A 1 168 ? -22.891 -10.463 25.365 1.00 77.88 168 SER A N 1
ATOM 1306 C CA . SER A 1 168 ? -23.807 -11.506 25.860 1.00 77.88 168 SER A CA 1
ATOM 1307 C C . SER A 1 168 ? -23.502 -12.935 25.376 1.00 77.88 168 SER A C 1
ATOM 1309 O O . SER A 1 168 ? -24.424 -13.745 25.292 1.00 77.88 168 SER A O 1
ATOM 1311 N N . TYR A 1 169 ? -22.238 -13.233 25.056 1.00 66.44 169 TYR A N 1
ATOM 1312 C CA . TYR A 1 169 ? -21.807 -14.525 24.499 1.00 66.44 169 TYR A CA 1
ATOM 1313 C C . TYR A 1 169 ? -21.848 -15.689 25.497 1.00 66.44 169 TYR A C 1
ATOM 1315 O O . TYR A 1 169 ? -21.598 -15.465 26.703 1.00 66.44 169 TYR A O 1
#

Radius of gyration: 22.41 Å; chains: 1; bounding box: 55×30×54 Å

pLDDT: mean 91.83, std 4.98, range [66.44, 97.69]

Foldseek 3Di:
DALVVLQVVLVVPFPKFWPFGDRPQAAQEEDEFDQPDDDDDRNYEYEYADPNGHDDDLDAEHYEYQDDDDDGRPPHTYMYTHSVCRVVSRVVSRVVSVVVVVLVVLVVVLVVCVVVVHDPQVSQQSVCVSVVAKDWDADPQQFTPDIHDNHDDPDVQVVVCNVVRGRDD

Secondary structure (DSSP, 8-state):
-BHHHHHHHHTTTS--EEEE--SS-B--EEEE--TT-----TTEEEEE--SSPPPPPSS--EEEESS--S---TT-EEEE--GGGHHHHHHHHHHHHHHHHHHHHHHHHHHHHHHTT--HHHHHHHHHHHHTS--EEE-TTSBEEEE-SSS----HHHHHHHHHTB---